Protein AF-A0A7K7T224-F1 (afdb_monomer)

Radius of gyration: 22.89 Å; Cα contacts (8 Å, |Δi|>4): 15; chains: 1; bounding box: 37×21×76 Å

Foldseek 3Di:
DPDQDDLVNVQDDDDPVRVVPDDPVRVVVNVVVSVVSRVVSVVSVVVPPPPPPPPD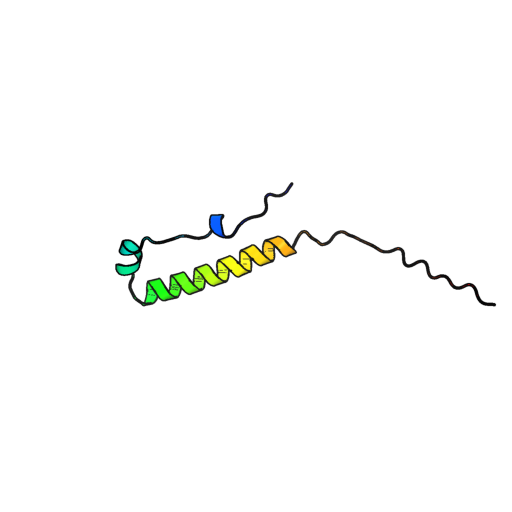PPPPDDDD

Sequence (64 aa):
VPREVSFEEVAIYFSPEEWAELLPWQRALYREVMADNRDLVASLGEGMGGHGDGRATALGEQGA

Solvent-accessible surface area (backbone atoms only — not comparable to full-atom values): 4387 Å² total; per-residue (Å²): 128,86,80,82,73,54,57,77,81,75,59,84,83,72,52,76,69,58,53,66,72,47,52,74,67,54,55,50,50,50,54,51,54,56,49,53,50,46,56,54,37,54,53,61,67,62,74,76,70,82,82,75,86,83,78,75,82,76,81,83,82,84,89,133

InterPro domains:
  IPR001909 Krueppel-associated box [PF01352] (5-45)
  IPR001909 Krueppel-associated box [PS50805] (5-64)
  IPR001909 Krueppel-associated box [SM00349] (5-64)
  IPR001909 Krueppel-associated box [cd07765] (5-44)
  IPR036051 Krueppel-associated box domain superfamily [SSF109640] (5-46)
  IPR050169 Krueppel C2H2-type zinc-finger [PTHR23232] (4-46)

Nearest PDB structures (foldseek):
  7z36-assembly1_D  TM=9.330E-01  e=1.104E-01  Homo sapiens

Organism: NCBI:txid239371

pLDDT: mean 80.21, std 19.3, range [42.84, 98.44]

Structure (mmCIF, N/CA/C/O backbone):
data_AF-A0A7K7T224-F1
#
_entry.id   AF-A0A7K7T224-F1
#
loop_
_atom_site.group_PDB
_atom_site.id
_atom_site.type_symbol
_atom_site.label_atom_id
_atom_site.label_alt_id
_atom_site.label_comp_id
_atom_site.label_asym_id
_atom_site.label_entity_id
_atom_site.label_seq_id
_atom_site.pdbx_PDB_ins_code
_atom_site.Cartn_x
_atom_site.Cartn_y
_atom_site.Cartn_z
_atom_site.occupancy
_atom_site.B_iso_or_equiv
_atom_site.auth_seq_id
_atom_site.auth_comp_id
_atom_site.auth_asym_id
_atom_site.auth_atom_id
_atom_site.pdbx_PDB_model_num
ATOM 1 N N . VAL A 1 1 ? 27.439 -5.736 -10.431 1.00 52.00 1 VAL A N 1
ATOM 2 C CA .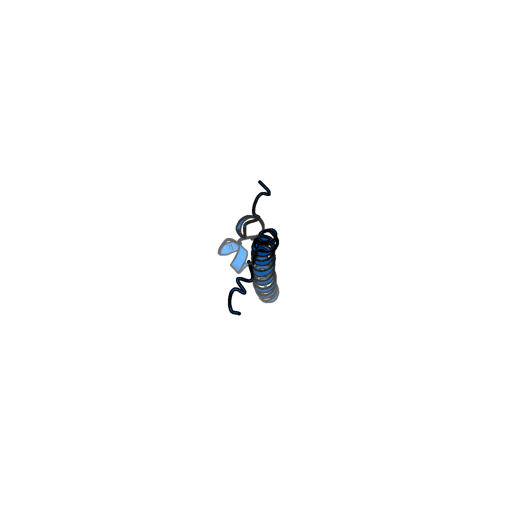 VAL A 1 1 ? 26.056 -6.020 -10.875 1.00 52.00 1 VAL A CA 1
ATOM 3 C C . VAL A 1 1 ? 25.173 -4.971 -10.224 1.00 52.00 1 VAL A C 1
ATOM 5 O O . VAL A 1 1 ? 25.352 -4.791 -9.020 1.00 52.00 1 VAL A O 1
ATOM 8 N N . PRO A 1 2 ? 24.333 -4.219 -10.955 1.00 63.59 2 PRO A N 1
ATOM 9 C CA . PRO A 1 2 ? 23.300 -3.416 -10.307 1.00 63.59 2 PRO A CA 1
ATOM 10 C C . PRO A 1 2 ? 22.460 -4.367 -9.453 1.00 63.59 2 PRO A C 1
ATOM 12 O O . PRO A 1 2 ? 22.135 -5.464 -9.904 1.00 63.59 2 PRO A O 1
ATOM 15 N N . ARG A 1 3 ? 22.212 -4.006 -8.196 1.00 75.25 3 ARG A N 1
ATOM 16 C CA . A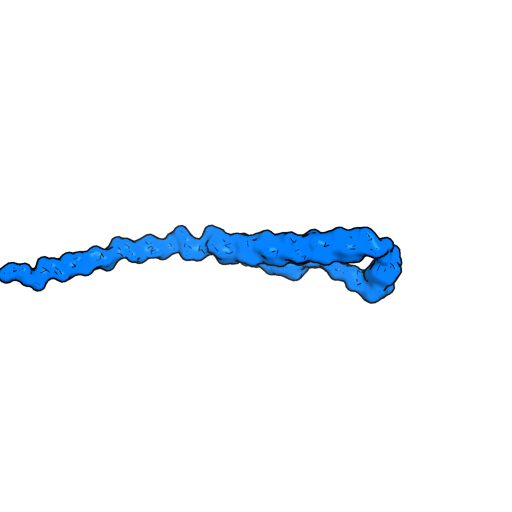RG A 1 3 ? 21.337 -4.798 -7.333 1.00 75.25 3 ARG A CA 1
ATOM 17 C C . ARG A 1 3 ? 19.911 -4.612 -7.845 1.00 75.25 3 ARG A C 1
ATOM 19 O O . ARG A 1 3 ? 19.472 -3.477 -7.997 1.00 75.25 3 ARG A O 1
ATOM 26 N N . GLU A 1 4 ? 19.236 -5.714 -8.133 1.00 80.56 4 GLU A N 1
ATOM 27 C CA . GLU A 1 4 ? 17.814 -5.721 -8.464 1.00 80.56 4 GLU A CA 1
ATOM 28 C C . GLU A 1 4 ? 17.020 -5.349 -7.206 1.00 80.56 4 GLU A C 1
ATOM 30 O O . GLU A 1 4 ? 17.281 -5.898 -6.134 1.00 80.56 4 GLU A O 1
ATOM 35 N N . VAL A 1 5 ? 16.125 -4.366 -7.325 1.00 85.12 5 VAL A N 1
ATOM 36 C CA . VAL A 1 5 ? 15.240 -3.959 -6.226 1.00 85.12 5 VAL A CA 1
ATOM 37 C C . VAL A 1 5 ? 14.087 -4.950 -6.177 1.00 85.12 5 VAL A C 1
ATOM 39 O O . VAL A 1 5 ? 13.454 -5.186 -7.205 1.00 85.12 5 VAL A O 1
ATOM 42 N N . SER A 1 6 ? 13.808 -5.524 -5.007 1.00 89.94 6 SER A N 1
ATOM 43 C CA . SER A 1 6 ? 12.660 -6.422 -4.829 1.00 89.94 6 SER A CA 1
ATOM 44 C C . SER A 1 6 ? 11.488 -5.706 -4.159 1.00 89.94 6 SER A C 1
ATOM 46 O O . SER A 1 6 ? 11.652 -4.690 -3.481 1.00 89.94 6 SER A O 1
ATOM 48 N N . PHE A 1 7 ? 10.275 -6.232 -4.340 1.00 90.75 7 PHE A N 1
ATOM 49 C CA . PHE A 1 7 ? 9.082 -5.624 -3.753 1.00 90.75 7 PHE A CA 1
ATOM 50 C C . PHE A 1 7 ? 9.136 -5.638 -2.217 1.00 90.75 7 PHE A C 1
ATOM 52 O O . PHE A 1 7 ? 8.684 -4.703 -1.562 1.00 90.75 7 PHE A O 1
ATOM 59 N N . GLU A 1 8 ? 9.749 -6.664 -1.633 1.00 92.50 8 GLU A N 1
ATOM 60 C CA . GLU A 1 8 ? 9.940 -6.810 -0.190 1.00 92.50 8 GLU A CA 1
ATOM 61 C C . GLU A 1 8 ? 10.794 -5.692 0.419 1.00 92.50 8 GLU A C 1
ATOM 63 O O . GLU A 1 8 ? 10.646 -5.406 1.603 1.00 92.50 8 GLU A O 1
ATOM 68 N N . GLU A 1 9 ? 11.656 -5.041 -0.367 1.00 91.06 9 GLU A N 1
ATOM 69 C CA . GLU A 1 9 ? 12.486 -3.928 0.108 1.00 91.06 9 GLU A CA 1
ATOM 70 C C . GLU A 1 9 ? 11.698 -2.613 0.238 1.00 91.06 9 GLU A C 1
ATOM 72 O O . GLU A 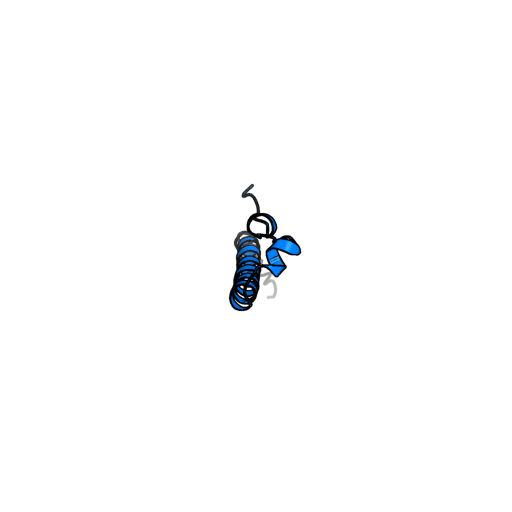1 9 ? 12.131 -1.708 0.952 1.00 91.06 9 GLU A O 1
ATOM 77 N N . VAL A 1 10 ? 10.540 -2.502 -0.424 1.00 90.38 10 VAL A N 1
ATOM 78 C CA . VAL A 1 10 ? 9.696 -1.290 -0.432 1.00 90.38 10 VAL A CA 1
ATOM 79 C C . VAL A 1 10 ? 8.311 -1.504 0.183 1.00 90.38 10 VAL A C 1
ATOM 81 O O . VAL A 1 10 ? 7.581 -0.541 0.427 1.00 90.38 10 VAL A O 1
ATOM 84 N N . ALA A 1 11 ? 7.929 -2.755 0.439 1.00 93.31 11 ALA A N 1
ATOM 85 C CA . ALA A 1 11 ? 6.656 -3.099 1.047 1.00 93.31 11 ALA A CA 1
ATOM 86 C C . ALA A 1 11 ? 6.687 -2.893 2.567 1.00 93.31 11 ALA A C 1
ATOM 88 O O . ALA A 1 11 ? 7.583 -3.355 3.270 1.00 93.31 11 ALA A O 1
ATOM 89 N N . ILE A 1 12 ? 5.651 -2.238 3.082 1.00 93.38 12 ILE A N 1
ATOM 90 C CA . ILE A 1 12 ? 5.377 -2.129 4.516 1.00 93.38 12 ILE A CA 1
ATOM 91 C C . ILE A 1 12 ? 4.286 -3.143 4.828 1.00 93.38 12 ILE A C 1
ATOM 93 O O . ILE A 1 12 ? 3.324 -3.237 4.077 1.00 93.38 12 ILE A O 1
ATOM 97 N N . TYR A 1 13 ? 4.412 -3.878 5.927 1.00 93.56 13 TYR A N 1
ATOM 98 C CA . TYR A 1 13 ? 3.407 -4.843 6.361 1.00 93.56 13 TYR A CA 1
ATOM 99 C C . TYR A 1 13 ? 2.918 -4.478 7.752 1.00 93.56 13 TYR A C 1
ATOM 101 O O . TYR A 1 13 ? 3.724 -4.239 8.647 1.00 93.56 13 TYR A O 1
ATOM 109 N N . PHE A 1 14 ? 1.600 -4.463 7.916 1.00 96.06 14 PHE A N 1
ATOM 110 C CA . PHE A 1 14 ? 0.957 -4.315 9.215 1.00 96.06 14 PHE A CA 1
ATOM 111 C C . PHE A 1 14 ? 0.700 -5.690 9.831 1.00 96.06 14 PHE A C 1
ATOM 113 O O . PHE A 1 14 ? 0.314 -6.626 9.118 1.00 96.06 14 PHE A O 1
ATOM 120 N N . SER A 1 15 ? 0.857 -5.810 11.150 1.00 97.31 15 SER A N 1
ATOM 121 C CA . SER A 1 15 ? 0.313 -6.956 11.884 1.00 97.31 15 SER A CA 1
ATOM 122 C C . SER A 1 15 ? -1.226 -6.965 11.811 1.00 97.31 15 SER A C 1
ATOM 124 O O . SER A 1 15 ? -1.839 -5.947 11.472 1.00 97.31 15 SER A O 1
ATOM 126 N N . PRO A 1 16 ? -1.899 -8.087 12.127 1.00 97.88 16 PRO A N 1
ATOM 127 C CA . PRO A 1 16 ? -3.360 -8.119 12.206 1.00 97.88 16 PRO A CA 1
ATOM 128 C C . PRO A 1 16 ? -3.943 -7.068 13.163 1.00 97.88 16 PRO A C 1
ATOM 130 O O . PRO A 1 16 ? -4.973 -6.468 12.856 1.00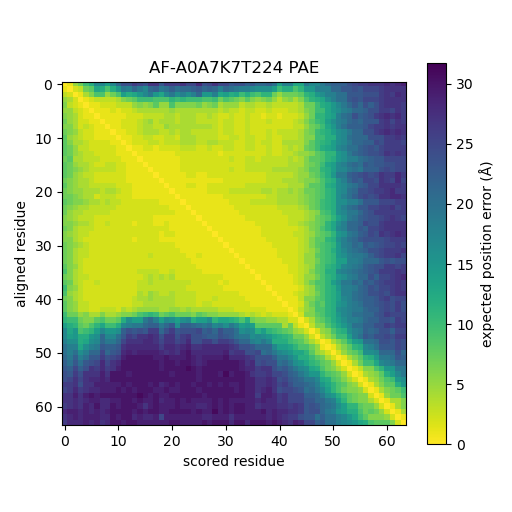 97.88 16 PRO A O 1
ATOM 133 N N . GLU A 1 17 ? -3.276 -6.831 14.294 1.00 98.00 17 GLU A N 1
ATOM 134 C CA . GLU A 1 17 ? -3.658 -5.835 15.296 1.00 98.00 17 GLU A CA 1
ATOM 135 C C . GLU A 1 17 ? -3.491 -4.416 14.742 1.00 98.00 17 GLU A C 1
ATOM 137 O O . GLU A 1 17 ? -4.435 -3.633 14.777 1.00 98.00 17 GLU A O 1
ATOM 142 N N . GLU A 1 18 ? -2.340 -4.101 14.141 1.00 98.06 18 GLU A N 1
ATOM 143 C CA . GLU A 1 18 ? -2.106 -2.794 13.510 1.00 98.06 18 GLU A CA 1
ATOM 144 C C . GLU A 1 18 ? -3.082 -2.537 12.354 1.00 98.06 18 GLU A C 1
ATOM 146 O O . GLU A 1 18 ? -3.596 -1.431 12.198 1.00 98.06 18 GLU A O 1
ATOM 151 N N . TRP A 1 19 ? -3.390 -3.566 11.562 1.00 97.31 19 TRP A N 1
ATOM 152 C CA . TRP A 1 19 ? -4.350 -3.481 10.465 1.00 97.31 19 TRP A CA 1
ATOM 153 C C . TRP A 1 19 ? -5.780 -3.208 10.950 1.00 97.31 19 TRP A C 1
ATOM 155 O O . TRP A 1 19 ? -6.547 -2.534 10.253 1.00 97.31 19 TRP A O 1
ATOM 165 N N . ALA A 1 20 ? -6.153 -3.727 12.124 1.00 97.31 20 ALA A N 1
ATOM 166 C CA . ALA A 1 20 ? -7.463 -3.505 12.732 1.00 97.31 20 ALA A CA 1
ATOM 167 C C . ALA A 1 20 ? -7.648 -2.058 13.222 1.00 97.31 20 ALA A C 1
ATOM 169 O O . ALA A 1 20 ? -8.763 -1.540 13.154 1.00 97.31 20 ALA A O 1
ATOM 170 N N . GLU A 1 21 ? -6.564 -1.399 13.636 1.00 98.12 21 GLU A N 1
ATOM 171 C CA . GLU A 1 21 ? -6.562 0.005 14.073 1.00 98.12 21 GLU A CA 1
ATOM 172 C C . GLU A 1 21 ? -6.670 1.005 12.904 1.00 98.12 21 GLU A C 1
ATOM 174 O O . GLU A 1 21 ? -6.963 2.186 13.104 1.00 98.12 21 GLU A O 1
ATOM 179 N N . LEU A 1 22 ? -6.472 0.559 11.657 1.00 97.81 22 LEU A N 1
ATOM 180 C CA . LEU A 1 22 ? -6.560 1.434 10.490 1.00 97.81 22 LEU A CA 1
ATOM 181 C C . LEU A 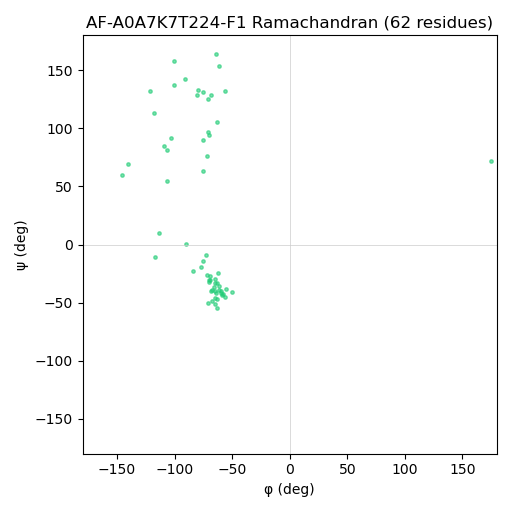1 22 ? -8.007 1.789 10.129 1.00 97.81 22 LEU A C 1
ATOM 183 O O . LEU A 1 22 ? -8.873 0.936 9.886 1.00 97.81 22 LEU A O 1
ATOM 187 N N . LEU A 1 23 ? -8.240 3.084 9.919 1.00 98.44 23 LEU A N 1
ATOM 188 C CA . LEU A 1 23 ? -9.490 3.574 9.352 1.00 98.44 23 LEU A CA 1
ATOM 189 C C . LEU A 1 23 ? -9.704 3.005 7.934 1.00 98.44 23 LEU A C 1
ATOM 191 O O . LEU A 1 23 ? -8.743 2.692 7.223 1.00 98.44 23 LEU A O 1
ATOM 195 N N . PRO A 1 24 ? -10.962 2.877 7.463 1.00 97.94 24 PRO A N 1
ATOM 196 C CA . PRO A 1 24 ? -11.256 2.357 6.124 1.00 97.94 24 PRO A CA 1
ATOM 197 C C . PRO A 1 24 ? -10.461 3.027 4.994 1.00 97.94 24 PRO A C 1
ATOM 199 O O . PRO A 1 24 ? -9.964 2.337 4.108 1.00 97.94 24 PRO A O 1
ATOM 202 N N . TRP A 1 25 ? -10.283 4.349 5.053 1.00 98.12 25 TRP A N 1
ATOM 203 C CA . TRP A 1 25 ? -9.535 5.092 4.036 1.00 98.12 25 TRP A CA 1
ATOM 204 C C . TRP A 1 25 ? -8.025 4.810 4.081 1.00 98.12 25 TRP A C 1
ATOM 206 O O . TRP A 1 25 ? -7.392 4.767 3.033 1.00 98.12 25 TRP A O 1
ATOM 216 N N . GLN A 1 26 ? -7.450 4.540 5.260 1.00 98.00 26 GLN A N 1
ATOM 217 C CA . GLN A 1 26 ? -6.033 4.176 5.388 1.00 98.00 26 GLN A CA 1
ATOM 218 C C . GLN A 1 26 ? -5.762 2.804 4.771 1.00 98.00 26 GLN A C 1
ATOM 220 O O . GLN A 1 26 ? -4.771 2.622 4.073 1.00 98.00 26 GLN A O 1
ATOM 225 N N . ARG A 1 27 ? -6.679 1.847 4.967 1.00 97.81 27 ARG A N 1
ATOM 226 C CA . ARG A 1 27 ? -6.598 0.517 4.340 1.00 97.81 27 ARG A CA 1
ATOM 227 C C . ARG A 1 27 ? -6.745 0.585 2.822 1.00 97.81 27 ARG A C 1
ATOM 229 O O . ARG A 1 27 ? -6.095 -0.185 2.120 1.00 97.81 27 ARG A O 1
ATOM 236 N N . ALA A 1 28 ? -7.596 1.483 2.323 1.00 97.81 28 ALA A N 1
ATOM 237 C CA . ALA A 1 28 ? -7.732 1.732 0.890 1.00 97.81 28 ALA A CA 1
ATOM 238 C C . ALA A 1 28 ? -6.435 2.314 0.309 1.00 97.81 28 ALA A C 1
ATOM 240 O O . ALA A 1 28 ? -5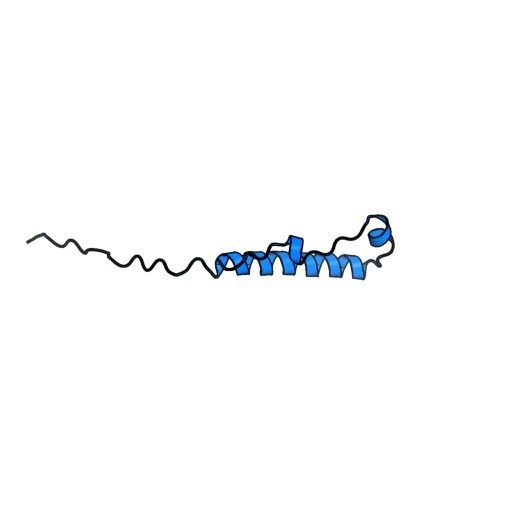.884 1.731 -0.620 1.00 97.81 28 ALA A O 1
ATOM 241 N N . LEU A 1 29 ? -5.902 3.369 0.934 1.00 97.69 29 LEU A N 1
ATOM 242 C CA . LEU A 1 29 ? -4.645 3.997 0.528 1.00 97.69 29 LEU A CA 1
ATOM 243 C C . LEU A 1 29 ? -3.471 3.011 0.557 1.00 97.69 29 LEU A C 1
ATOM 245 O O . LEU A 1 29 ? -2.686 2.963 -0.380 1.00 97.69 29 LEU A O 1
ATOM 249 N N . TYR A 1 30 ? -3.365 2.183 1.599 1.00 97.19 30 TYR A N 1
ATOM 250 C CA . TYR A 1 30 ? -2.335 1.146 1.676 1.00 97.19 30 TYR A CA 1
ATOM 251 C C . TYR A 1 30 ? -2.382 0.196 0.475 1.00 97.19 30 TYR A C 1
ATOM 253 O O . TYR A 1 30 ? -1.346 -0.124 -0.099 1.00 97.19 30 TYR A O 1
ATOM 261 N N . ARG A 1 31 ? -3.578 -0.263 0.088 1.00 96.44 31 ARG A N 1
ATOM 262 C CA . ARG A 1 31 ? -3.739 -1.179 -1.050 1.00 96.44 31 ARG A CA 1
ATOM 263 C C . ARG A 1 31 ? -3.340 -0.523 -2.366 1.00 96.44 31 ARG A C 1
ATOM 265 O O . ARG A 1 31 ? -2.715 -1.192 -3.176 1.00 96.44 31 ARG A O 1
ATOM 272 N N . GLU A 1 32 ? -3.693 0.746 -2.549 1.00 97.56 32 GLU A N 1
ATOM 273 C CA . GLU A 1 32 ? -3.329 1.540 -3.727 1.00 97.56 32 GLU A CA 1
ATOM 274 C C . GLU A 1 32 ? -1.809 1.712 -3.820 1.00 97.56 32 GLU A C 1
ATOM 276 O O . GLU A 1 32 ? -1.197 1.251 -4.777 1.00 97.56 32 GLU A O 1
ATOM 281 N N . VAL A 1 33 ? -1.175 2.218 -2.759 1.00 95.94 33 VAL A N 1
ATOM 282 C CA . VAL A 1 33 ? 0.283 2.415 -2.713 1.00 95.94 33 VAL A CA 1
ATOM 283 C C . VAL A 1 33 ? 1.043 1.099 -2.901 1.00 95.94 33 VAL A C 1
ATOM 285 O O . VAL A 1 33 ? 2.054 1.058 -3.597 1.00 95.94 33 VAL A O 1
ATOM 288 N N . MET A 1 34 ? 0.573 0.001 -2.301 1.00 95.81 34 MET A N 1
ATOM 289 C CA . MET A 1 34 ? 1.226 -1.301 -2.464 1.00 95.81 34 MET A CA 1
ATOM 290 C C . MET A 1 34 ? 1.027 -1.902 -3.857 1.00 95.81 34 MET A C 1
ATOM 292 O O . MET A 1 34 ? 1.872 -2.690 -4.273 1.00 95.81 34 MET A O 1
ATOM 296 N N . ALA A 1 35 ? -0.050 -1.562 -4.569 1.00 95.44 35 ALA A N 1
ATOM 297 C CA . ALA A 1 35 ? -0.216 -1.940 -5.970 1.00 95.44 35 ALA A CA 1
ATOM 298 C C . ALA A 1 35 ? 0.762 -1.153 -6.854 1.00 95.44 35 ALA A C 1
ATOM 300 O O . ALA A 1 35 ? 1.562 -1.767 -7.557 1.00 95.44 35 ALA A O 1
ATOM 301 N N . ASP A 1 36 ? 0.800 0.173 -6.706 1.00 95.44 36 ASP A N 1
ATOM 302 C CA . ASP A 1 36 ? 1.703 1.043 -7.468 1.00 95.44 36 ASP A CA 1
ATOM 303 C C . ASP A 1 36 ? 3.177 0.662 -7.254 1.00 95.44 36 ASP A C 1
ATOM 305 O O . ASP A 1 36 ? 3.952 0.562 -8.204 1.00 95.44 36 ASP A O 1
ATOM 309 N N . ASN A 1 37 ? 3.572 0.365 -6.011 1.00 94.12 37 ASN A N 1
ATOM 310 C CA . ASN A 1 37 ? 4.931 -0.081 -5.702 1.00 94.12 37 ASN A CA 1
ATOM 311 C C . ASN A 1 37 ? 5.296 -1.406 -6.396 1.00 94.12 37 ASN A C 1
ATOM 313 O O . ASN A 1 37 ? 6.450 -1.573 -6.792 1.00 94.12 37 ASN A O 1
ATOM 317 N N . ARG A 1 38 ? 4.352 -2.348 -6.558 1.00 92.88 38 ARG A N 1
ATOM 318 C CA . ARG A 1 38 ? 4.610 -3.601 -7.297 1.00 92.88 38 ARG A CA 1
ATOM 319 C C . ARG A 1 38 ? 4.900 -3.317 -8.762 1.00 92.88 38 ARG A C 1
ATOM 321 O O . ARG A 1 38 ? 5.879 -3.841 -9.289 1.00 92.88 38 ARG A O 1
ATOM 328 N N . ASP A 1 39 ? 4.089 -2.469 -9.381 1.00 93.56 39 ASP A N 1
ATOM 329 C CA . ASP A 1 39 ? 4.210 -2.137 -10.800 1.00 93.56 39 ASP A CA 1
ATOM 330 C C . ASP A 1 39 ? 5.495 -1.342 -11.083 1.00 93.56 39 ASP A C 1
ATOM 332 O O . ASP A 1 39 ? 6.202 -1.605 -12.061 1.00 93.56 39 ASP A O 1
ATOM 336 N N . LEU A 1 40 ? 5.863 -0.424 -10.183 1.00 91.38 40 LEU A N 1
ATOM 337 C CA . LEU A 1 40 ? 7.121 0.319 -10.259 1.00 91.38 40 LEU A CA 1
ATOM 338 C C . LEU A 1 40 ? 8.339 -0.602 -10.136 1.00 91.38 40 LEU A C 1
ATOM 340 O O . LEU A 1 40 ? 9.259 -0.501 -10.946 1.00 91.38 40 LEU A O 1
ATOM 344 N N . VAL A 1 41 ? 8.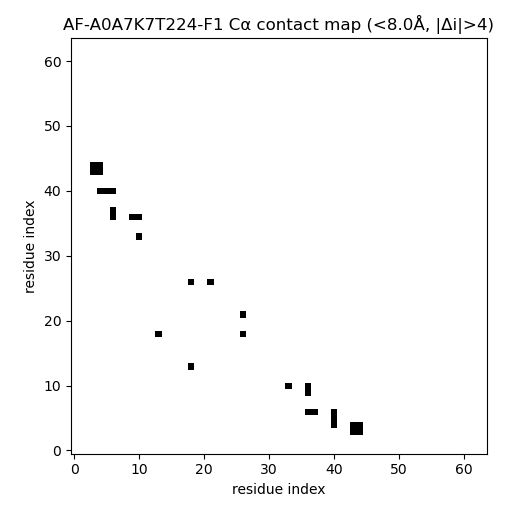350 -1.516 -9.161 1.00 90.38 41 VAL A N 1
ATOM 345 C CA . VAL A 1 41 ? 9.457 -2.471 -8.985 1.00 90.38 41 VAL A CA 1
ATOM 346 C C . VAL A 1 41 ? 9.572 -3.416 -10.184 1.00 90.38 41 VAL A C 1
ATOM 348 O O . VAL A 1 41 ? 10.680 -3.634 -10.673 1.00 90.38 41 VAL A O 1
ATOM 351 N N . ALA A 1 42 ? 8.451 -3.909 -10.719 1.00 88.25 42 ALA A N 1
ATOM 352 C CA . ALA A 1 42 ? 8.446 -4.725 -11.934 1.00 88.25 42 ALA A CA 1
ATOM 353 C C . ALA A 1 42 ? 9.045 -3.968 -13.134 1.00 88.25 42 ALA A C 1
ATOM 355 O O . ALA A 1 42 ? 9.874 -4.511 -13.864 1.00 88.25 42 ALA A O 1
ATOM 356 N N . SER A 1 43 ? 8.711 -2.682 -13.276 1.00 86.88 43 SER A N 1
ATOM 357 C CA . SER A 1 43 ? 9.233 -1.823 -14.348 1.00 86.88 43 SER A CA 1
ATOM 358 C C . SER A 1 43 ? 10.751 -1.598 -14.257 1.00 86.88 43 SER A C 1
ATOM 360 O O . SER A 1 43 ? 11.419 -1.429 -15.279 1.00 86.88 43 SER A O 1
ATOM 362 N N . LEU A 1 44 ? 11.332 -1.613 -13.051 1.00 82.88 44 LEU A N 1
ATOM 363 C CA . LEU A 1 44 ? 12.785 -1.499 -12.867 1.00 82.88 44 LEU A CA 1
ATOM 364 C C . LEU A 1 44 ? 13.541 -2.746 -13.358 1.00 82.88 44 LEU A C 1
ATOM 366 O O . LEU A 1 44 ? 14.670 -2.613 -13.833 1.00 82.88 44 LEU A O 1
ATOM 370 N N . GLY A 1 45 ? 12.921 -3.929 -13.292 1.00 68.69 45 GLY A N 1
ATOM 371 C CA . GLY A 1 45 ? 13.479 -5.175 -13.830 1.00 68.69 45 GLY A CA 1
ATOM 372 C C . GLY A 1 45 ? 13.533 -5.212 -15.364 1.00 68.69 45 GLY A C 1
ATOM 373 O O . GLY A 1 45 ? 14.419 -5.839 -15.943 1.00 68.69 45 GLY A O 1
ATOM 374 N N . GLU A 1 46 ? 12.644 -4.483 -16.045 1.00 59.16 46 GLU A N 1
ATOM 375 C CA . GLU A 1 46 ? 12.567 -4.452 -17.515 1.00 59.16 46 GLU A CA 1
ATOM 376 C C . GLU A 1 46 ? 13.551 -3.455 -18.160 1.00 59.16 46 GLU A C 1
ATOM 378 O O . GLU A 1 46 ? 13.971 -3.629 -19.307 1.00 59.16 46 GLU A O 1
ATOM 383 N N . GLY A 1 47 ? 13.998 -2.435 -17.418 1.00 56.47 47 GLY A N 1
ATOM 384 C CA . GLY A 1 47 ? 14.852 -1.354 -17.931 1.00 56.47 47 GLY A CA 1
ATOM 385 C C . GLY A 1 47 ? 16.315 -1.722 -18.225 1.00 56.47 47 GLY A C 1
ATOM 386 O O . GLY A 1 47 ? 17.034 -0.914 -18.814 1.00 56.47 47 GLY A O 1
ATOM 387 N N . MET A 1 48 ? 16.784 -2.916 -17.840 1.00 55.81 48 MET A N 1
ATOM 388 C CA . MET A 1 48 ? 18.192 -3.333 -17.994 1.00 55.81 48 MET A CA 1
ATOM 389 C C . MET A 1 48 ? 18.420 -4.493 -18.980 1.00 55.81 48 MET A C 1
ATOM 391 O O . MET A 1 48 ? 19.533 -5.009 -19.071 1.00 55.81 48 MET A O 1
A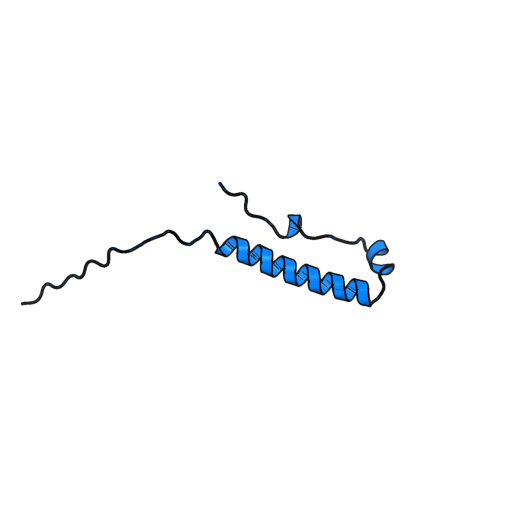TOM 395 N N . GLY A 1 49 ? 17.407 -4.889 -19.760 1.00 57.56 49 GLY A N 1
ATOM 396 C CA . GLY A 1 49 ? 17.516 -5.963 -20.764 1.00 57.56 49 GLY A CA 1
ATOM 397 C C . GLY A 1 49 ? 17.927 -5.523 -22.180 1.00 57.56 49 GLY A C 1
ATOM 398 O O . GLY A 1 49 ? 18.004 -6.352 -23.083 1.00 57.56 49 GLY A O 1
ATOM 399 N N . GLY A 1 50 ? 18.172 -4.230 -22.410 1.00 58.19 50 GLY A N 1
ATOM 400 C CA . GLY A 1 50 ? 18.262 -3.639 -23.750 1.00 58.19 50 GLY A CA 1
ATOM 401 C C . GLY A 1 50 ? 19.664 -3.255 -24.228 1.00 58.19 50 GLY A C 1
ATOM 402 O O . GLY A 1 50 ? 19.865 -2.112 -24.622 1.00 58.19 50 GLY A O 1
ATOM 403 N N . HIS A 1 51 ? 20.635 -4.171 -24.233 1.00 55.31 51 HIS A N 1
ATOM 404 C CA . HIS A 1 51 ? 21.795 -4.034 -25.131 1.00 55.31 51 HIS A CA 1
ATOM 405 C C . HIS A 1 51 ? 22.297 -5.398 -25.616 1.00 55.31 51 HIS A C 1
ATOM 407 O O . HIS A 1 51 ? 23.431 -5.804 -25.377 1.00 55.31 51 HIS A O 1
ATOM 413 N N . GLY A 1 52 ? 21.417 -6.124 -26.299 1.00 53.94 52 GLY A N 1
ATOM 414 C CA . GLY A 1 52 ? 21.812 -7.140 -27.264 1.00 53.94 52 GLY A CA 1
ATOM 415 C C . GLY A 1 52 ? 21.535 -6.591 -28.654 1.00 53.94 52 GLY A C 1
ATOM 416 O O . GLY A 1 52 ? 20.487 -6.888 -29.219 1.00 53.94 52 GLY A O 1
ATOM 417 N N . ASP A 1 53 ? 22.433 -5.758 -29.187 1.00 54.12 53 ASP A N 1
ATOM 418 C CA . ASP A 1 53 ? 22.379 -5.330 -30.589 1.00 54.12 53 ASP A CA 1
ATOM 419 C C . ASP A 1 53 ? 22.768 -6.525 -31.476 1.00 54.12 53 ASP A C 1
ATOM 421 O O . ASP A 1 53 ? 23.893 -6.682 -31.949 1.00 54.12 53 ASP A O 1
ATOM 425 N N . GLY A 1 54 ? 21.825 -7.457 -31.617 1.00 54.56 54 GLY A N 1
ATOM 426 C CA . GLY A 1 54 ? 21.875 -8.575 -32.543 1.00 54.56 54 GLY A CA 1
ATOM 427 C C . GLY A 1 54 ? 21.588 -8.094 -33.957 1.00 54.56 54 GLY A C 1
ATOM 428 O O . GLY A 1 54 ? 20.598 -8.504 -34.559 1.00 54.56 54 GLY A O 1
ATOM 429 N N . ARG A 1 55 ? 22.442 -7.225 -34.504 1.00 54.91 55 ARG A N 1
ATOM 430 C CA . ARG A 1 55 ? 22.382 -6.847 -35.917 1.00 54.91 55 ARG A CA 1
ATOM 431 C C . ARG A 1 55 ? 23.556 -7.442 -36.685 1.00 54.91 55 ARG A C 1
ATOM 433 O O . ARG A 1 55 ? 24.546 -6.783 -36.979 1.00 54.91 55 ARG A O 1
ATOM 440 N N . ALA A 1 56 ? 23.369 -8.689 -37.099 1.00 52.59 56 ALA A N 1
ATOM 441 C CA . ALA A 1 56 ? 23.990 -9.228 -38.301 1.00 52.59 56 ALA A CA 1
ATOM 442 C C . ALA A 1 56 ? 22.980 -10.130 -39.023 1.00 52.59 56 ALA A C 1
ATOM 444 O O . ALA A 1 56 ? 23.118 -11.349 -39.065 1.00 52.59 56 ALA A O 1
ATOM 445 N N . THR A 1 57 ? 21.935 -9.532 -39.598 1.00 49.59 57 THR A N 1
ATOM 446 C CA . THR A 1 57 ? 21.217 -10.174 -40.701 1.00 49.59 57 THR A CA 1
ATOM 447 C C . THR A 1 57 ? 22.134 -10.149 -41.919 1.00 49.59 57 THR A C 1
ATOM 449 O O . THR A 1 57 ? 22.213 -9.164 -42.651 1.00 49.59 57 THR A O 1
ATOM 452 N N . ALA A 1 58 ? 22.883 -11.234 -42.110 1.00 54.16 58 ALA A N 1
ATOM 453 C CA . ALA A 1 58 ? 23.520 -11.526 -43.381 1.00 54.16 58 ALA A CA 1
ATOM 454 C C . ALA A 1 58 ? 22.410 -11.734 -44.423 1.00 54.16 58 ALA A C 1
ATOM 456 O O . ALA A 1 58 ? 21.718 -12.752 -44.410 1.00 54.16 58 ALA A O 1
ATOM 457 N N . LEU A 1 59 ? 22.208 -10.748 -45.298 1.00 52.66 59 LEU A N 1
ATOM 458 C CA . LEU A 1 59 ? 21.414 -10.920 -46.509 1.00 52.66 59 LEU A CA 1
ATOM 459 C C . LEU A 1 59 ? 22.220 -11.809 -47.459 1.00 52.66 59 LEU A C 1
ATOM 461 O O . LEU A 1 59 ? 23.137 -11.358 -48.141 1.00 52.66 59 LEU A O 1
ATOM 465 N N . GLY A 1 60 ? 21.913 -13.104 -47.434 1.00 51.12 60 GLY A N 1
ATOM 466 C CA . GLY A 1 60 ? 22.335 -14.047 -48.455 1.00 51.12 60 GLY A CA 1
ATOM 467 C C . GLY A 1 60 ? 21.493 -13.847 -49.708 1.00 51.12 60 GLY A C 1
ATOM 468 O O . GLY A 1 60 ? 20.458 -14.487 -49.857 1.00 51.12 60 GLY A O 1
ATOM 469 N N . GLU A 1 61 ? 21.948 -12.981 -50.606 1.00 51.25 61 GLU A N 1
ATOM 470 C CA . GLU A 1 61 ? 21.479 -12.945 -51.990 1.00 51.25 61 GLU A CA 1
ATOM 471 C C . GLU A 1 61 ? 22.558 -13.594 -52.867 1.00 51.25 61 GLU A C 1
ATOM 473 O O . GLU A 1 61 ? 23.512 -12.954 -53.301 1.00 51.25 61 GLU A O 1
ATOM 478 N N . GLN A 1 62 ? 22.437 -14.905 -53.087 1.00 48.56 62 GLN A N 1
ATOM 479 C CA . GLN A 1 62 ? 23.061 -15.580 -54.225 1.00 48.56 62 GLN A CA 1
ATOM 480 C C . GLN A 1 62 ? 21.943 -16.173 -55.075 1.00 48.56 62 GLN A C 1
ATOM 482 O O . GLN A 1 62 ? 21.229 -17.073 -54.636 1.00 48.56 62 GLN A O 1
ATOM 487 N N . GLY A 1 63 ? 21.790 -15.636 -56.281 1.00 52.50 63 GLY A N 1
ATOM 488 C CA . GLY A 1 63 ? 20.794 -16.075 -57.246 1.00 52.50 63 GLY A CA 1
ATOM 489 C C . GLY A 1 63 ? 20.788 -15.181 -58.479 1.00 52.50 63 GLY A C 1
ATOM 490 O O . GLY A 1 63 ? 19.863 -14.394 -58.654 1.00 52.50 63 GLY A O 1
ATOM 491 N N . ALA A 1 64 ? 21.824 -15.303 -59.307 1.00 42.84 64 ALA A N 1
ATOM 492 C CA . ALA A 1 64 ? 21.795 -14.952 -60.724 1.00 42.84 64 ALA A CA 1
ATOM 493 C C . ALA A 1 64 ? 22.508 -16.060 -61.503 1.00 42.84 64 ALA A C 1
ATOM 495 O O . ALA A 1 64 ? 23.606 -16.462 -61.051 1.00 42.84 64 ALA A O 1
#

Secondary structure (DSSP, 8-state):
-PPPPPGGGT-----HHHHHHS-HHHHHHHHHHHHHHHHHHHHHHHTT----------------

Mean predicted aligned error: 12.01 Å